Protein AF-A0A2H6B7I2-F1 (afdb_monomer_lite)

Foldseek 3Di:
DDDDPDDDDDDPPDPDPPQPPPHDPDDDDDDLVRLLVVLVVLVVVLVVDDPVCVVVNVVSVVVNVVHDDPVVSVPDDDD

Secondary structure (DSSP, 8-state):
-----------------PPPTTS--------HHHHHHHHHHHHHHHHH--GGGHHHHHHHHHHHTTSPPHHHHHHPPP-

pLDDT: mean 82.2, std 17.7, range [40.84, 97.25]

Structure (mmCIF, N/CA/C/O backbone):
data_AF-A0A2H6B7I2-F1
#
_entry.id   AF-A0A2H6B7I2-F1
#
loop_
_atom_site.group_PDB
_atom_site.id
_atom_site.type_symbol
_atom_site.label_atom_id
_atom_site.label_alt_id
_atom_site.label_comp_id
_atom_site.label_asym_id
_atom_site.label_entity_id
_atom_site.label_seq_id
_atom_site.pdbx_PDB_ins_code
_atom_site.Cartn_x
_atom_site.Cartn_y
_atom_site.Cartn_z
_atom_site.occupancy
_atom_site.B_iso_or_equiv
_atom_site.auth_seq_id
_atom_site.auth_comp_id
_atom_site.auth_asym_id
_atom_site.auth_atom_id
_atom_site.pdbx_PDB_model_num
ATOM 1 N N . MET A 1 1 ? 36.063 -63.495 5.061 1.00 40.84 1 MET A N 1
ATOM 2 C CA . MET A 1 1 ? 36.311 -62.136 5.578 1.00 40.84 1 MET A CA 1
ATOM 3 C C . MET A 1 1 ? 35.393 -61.203 4.813 1.00 40.84 1 MET A C 1
ATOM 5 O O . MET A 1 1 ? 35.668 -60.911 3.658 1.00 40.84 1 MET A O 1
ATOM 9 N N . ALA A 1 2 ? 34.243 -60.890 5.404 1.00 47.28 2 ALA A N 1
ATOM 10 C CA . ALA A 1 2 ? 33.348 -59.847 4.929 1.00 47.28 2 ALA A CA 1
ATOM 11 C C . ALA A 1 2 ? 33.854 -58.523 5.510 1.00 47.28 2 ALA A C 1
ATOM 13 O O . ALA A 1 2 ? 34.143 -58.459 6.704 1.00 47.28 2 ALA A O 1
ATOM 14 N N . SER A 1 3 ? 33.983 -57.502 4.673 1.00 51.56 3 SER A N 1
ATOM 15 C CA . SER A 1 3 ? 34.188 -56.129 5.116 1.00 51.56 3 SER A CA 1
ATOM 16 C C . SER A 1 3 ? 33.023 -55.325 4.567 1.00 51.56 3 SER A C 1
ATOM 18 O O . SER A 1 3 ? 32.942 -55.047 3.375 1.00 51.56 3 SER A O 1
ATOM 20 N N . GLU A 1 4 ? 32.074 -55.067 5.459 1.00 53.41 4 GLU A N 1
ATOM 21 C CA . GLU A 1 4 ? 30.989 -54.116 5.287 1.00 53.41 4 GLU A CA 1
ATOM 22 C C . GLU A 1 4 ? 31.583 -52.716 5.126 1.00 53.41 4 GLU A C 1
ATOM 24 O O . GLU A 1 4 ? 32.114 -52.147 6.077 1.00 53.41 4 GLU A O 1
ATOM 29 N N . GLU A 1 5 ? 31.460 -52.139 3.935 1.00 48.84 5 GLU A N 1
ATOM 30 C CA . GLU A 1 5 ? 31.513 -50.692 3.778 1.00 48.84 5 GLU A CA 1
ATOM 31 C C . GLU A 1 5 ? 30.071 -50.182 3.863 1.00 48.84 5 GLU A C 1
ATOM 33 O O . GLU A 1 5 ? 29.336 -50.102 2.881 1.00 48.84 5 GLU A O 1
ATOM 38 N N . ARG A 1 6 ? 29.614 -49.901 5.087 1.00 56.28 6 ARG A N 1
ATOM 39 C CA . ARG A 1 6 ? 28.465 -49.018 5.286 1.00 56.28 6 ARG A CA 1
ATOM 40 C C . ARG A 1 6 ? 28.977 -47.589 5.167 1.00 56.28 6 ARG A C 1
ATOM 42 O O . ARG A 1 6 ? 29.635 -47.111 6.084 1.00 56.28 6 ARG A O 1
ATOM 49 N N . THR A 1 7 ? 28.624 -46.881 4.099 1.00 50.22 7 THR A N 1
ATOM 50 C CA . THR A 1 7 ? 28.561 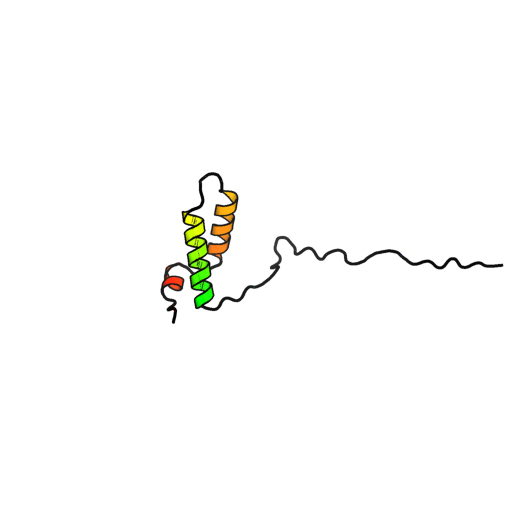-45.411 4.108 1.00 50.22 7 THR A CA 1
ATOM 51 C C . THR A 1 7 ? 27.376 -44.930 3.264 1.00 50.22 7 THR A C 1
ATOM 53 O O . THR A 1 7 ? 27.412 -44.912 2.045 1.00 50.22 7 THR A O 1
ATOM 56 N N . GLN A 1 8 ? 26.305 -44.650 4.013 1.00 54.34 8 GLN A N 1
ATOM 57 C CA . GLN A 1 8 ? 25.268 -43.612 3.904 1.00 54.34 8 GLN A CA 1
ATOM 58 C C . GLN A 1 8 ? 24.671 -43.222 2.529 1.00 54.34 8 GLN A C 1
ATOM 60 O O . GLN A 1 8 ? 25.397 -42.771 1.649 1.00 54.34 8 GLN A O 1
ATOM 65 N N . PRO A 1 9 ? 23.323 -43.244 2.389 1.00 43.91 9 PRO A N 1
ATOM 66 C CA . PRO A 1 9 ? 22.637 -42.536 1.313 1.00 43.91 9 PRO A CA 1
ATOM 67 C C . PRO A 1 9 ? 22.817 -41.028 1.528 1.00 43.91 9 PRO A C 1
ATOM 69 O O . PRO A 1 9 ? 22.347 -40.466 2.520 1.00 43.91 9 PRO A O 1
ATOM 72 N N . GLY A 1 10 ? 23.560 -40.399 0.623 1.00 49.19 10 GLY A N 1
ATOM 73 C CA . GLY A 1 10 ? 23.702 -38.955 0.560 1.00 49.19 10 GLY A CA 1
ATOM 74 C C . GLY A 1 10 ? 22.441 -38.313 -0.013 1.00 49.19 10 GLY A C 1
ATOM 75 O O . GLY A 1 10 ? 22.025 -38.649 -1.113 1.00 49.19 10 GLY A O 1
ATOM 76 N N . GLU A 1 11 ? 21.899 -37.372 0.756 1.00 54.09 11 GLU A N 1
ATOM 77 C CA . GLU A 1 11 ? 21.283 -36.133 0.278 1.00 54.09 11 GLU A CA 1
ATOM 78 C C . GLU A 1 11 ? 20.012 -36.221 -0.590 1.00 54.09 11 GLU A C 1
ATOM 80 O O . GLU A 1 11 ? 20.013 -35.919 -1.775 1.00 54.09 11 GLU A O 1
ATOM 85 N N . GLU A 1 12 ? 18.878 -36.472 0.062 1.00 48.31 12 GLU A N 1
ATOM 86 C CA . GLU A 1 12 ? 17.568 -35.957 -0.376 1.00 48.31 12 GLU A CA 1
ATOM 87 C C . GLU A 1 12 ? 17.082 -34.959 0.697 1.00 48.31 12 GLU A C 1
ATOM 89 O O . GLU A 1 12 ? 16.021 -35.108 1.306 1.00 48.31 12 GLU A O 1
ATOM 94 N N . ARG A 1 13 ? 17.922 -33.974 1.052 1.00 54.25 13 ARG A N 1
ATOM 95 C CA . ARG A 1 13 ? 17.495 -32.871 1.922 1.00 54.25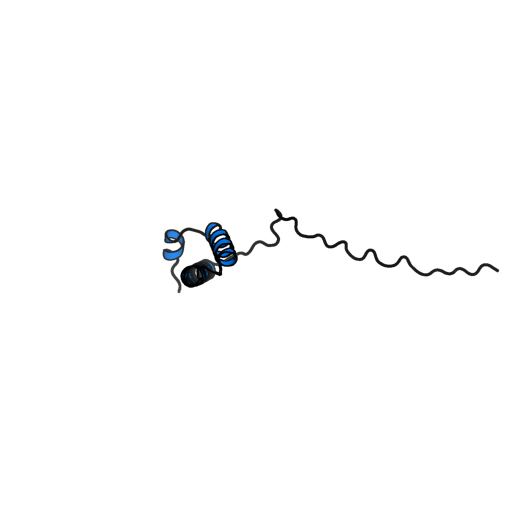 13 ARG A CA 1
ATOM 96 C C . ARG A 1 13 ? 16.670 -31.891 1.098 1.00 54.25 13 ARG A C 1
ATOM 98 O O . ARG A 1 13 ? 17.232 -31.039 0.429 1.00 54.25 13 ARG A O 1
ATOM 105 N N . GLY A 1 14 ? 15.350 -32.019 1.213 1.00 48.09 14 GLY A N 1
ATOM 106 C CA . GLY A 1 14 ? 14.382 -30.967 0.910 1.00 48.09 14 GLY A CA 1
ATOM 107 C C . GLY A 1 14 ? 14.361 -30.543 -0.551 1.00 48.09 14 GLY A C 1
ATOM 108 O O . GLY A 1 14 ? 14.938 -29.519 -0.897 1.00 48.09 14 GLY A O 1
ATOM 109 N N . GLY A 1 15 ? 13.623 -31.284 -1.381 1.00 48.53 15 GLY A N 1
ATOM 110 C CA . GLY A 1 15 ? 13.027 -30.694 -2.575 1.00 48.53 15 GLY A CA 1
ATOM 111 C C . GLY A 1 15 ? 12.187 -29.510 -2.116 1.00 48.53 15 GLY A C 1
ATOM 112 O O . GLY A 1 15 ? 11.154 -29.692 -1.479 1.00 48.53 15 GLY A O 1
ATOM 113 N N . GLU A 1 16 ? 12.730 -28.320 -2.323 1.00 58.78 16 GLU A N 1
ATOM 114 C CA . GLU A 1 16 ? 12.170 -27.039 -1.935 1.00 58.78 16 GLU A CA 1
ATOM 115 C C . GLU A 1 16 ? 10.728 -26.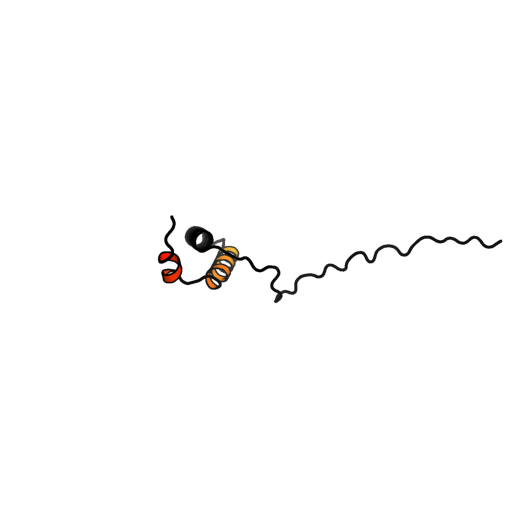997 -2.436 1.00 58.78 16 GLU A C 1
ATOM 117 O O . GLU A 1 16 ? 10.483 -27.048 -3.641 1.00 58.78 16 GLU A O 1
ATOM 122 N N . GLU A 1 17 ? 9.769 -26.987 -1.513 1.00 62.94 17 GLU A N 1
ATOM 123 C CA . GLU A 1 17 ? 8.355 -26.783 -1.808 1.00 62.94 17 GLU A CA 1
ATOM 124 C C . GLU A 1 17 ? 8.217 -25.344 -2.319 1.00 62.94 17 GLU A C 1
ATOM 126 O O . GLU A 1 17 ? 7.956 -24.401 -1.573 1.00 62.94 17 GLU A O 1
ATOM 131 N N . LEU A 1 18 ? 8.560 -25.157 -3.595 1.00 70.62 18 LEU A N 1
ATOM 132 C CA . LEU A 1 18 ? 8.445 -23.900 -4.304 1.00 70.62 18 LEU A CA 1
ATOM 133 C C . LEU A 1 18 ? 6.967 -23.537 -4.275 1.00 70.62 18 LEU A C 1
ATOM 135 O O . LEU A 1 18 ? 6.127 -24.281 -4.779 1.00 70.62 18 LEU A O 1
ATOM 139 N N . ILE A 1 19 ? 6.670 -22.400 -3.657 1.00 72.06 19 ILE A N 1
ATOM 140 C CA . ILE A 1 19 ? 5.335 -21.814 -3.633 1.00 72.06 19 ILE A CA 1
ATOM 141 C C . ILE A 1 19 ? 4.887 -21.699 -5.091 1.00 72.06 19 ILE A C 1
ATOM 143 O O . ILE A 1 19 ? 5.573 -21.058 -5.896 1.00 72.06 19 ILE A O 1
ATOM 147 N N . GLY A 1 20 ? 3.792 -22.376 -5.442 1.00 73.44 20 GLY A N 1
ATOM 148 C CA . GLY A 1 20 ? 3.274 -22.367 -6.800 1.00 73.44 20 GLY A CA 1
ATOM 149 C C . GLY A 1 20 ? 2.948 -20.939 -7.253 1.00 73.44 20 GLY A C 1
ATOM 150 O O . GLY A 1 20 ? 2.688 -20.071 -6.419 1.00 73.44 20 GLY A O 1
ATOM 151 N N . PRO A 1 21 ? 2.933 -20.662 -8.568 1.00 70.50 21 PRO A N 1
ATOM 152 C CA . PRO A 1 21 ? 2.676 -19.316 -9.094 1.00 70.50 21 PRO A CA 1
ATOM 153 C C . PRO A 1 21 ? 1.330 -18.727 -8.637 1.00 70.50 21 PRO A C 1
ATOM 155 O O . PRO A 1 21 ? 1.186 -17.507 -8.577 1.00 70.50 21 PRO A O 1
ATOM 158 N N . ASP A 1 22 ? 0.377 -19.589 -8.279 1.00 74.31 22 ASP A N 1
ATOM 159 C CA . ASP A 1 22 ? -0.955 -19.220 -7.797 1.00 74.31 22 ASP A CA 1
ATOM 160 C C . ASP A 1 22 ? -1.127 -19.398 -6.276 1.00 74.31 22 ASP A C 1
ATOM 162 O O . ASP A 1 22 ? -2.192 -19.097 -5.729 1.00 74.31 22 ASP A O 1
ATOM 166 N N . ASP A 1 23 ? -0.089 -19.858 -5.571 1.00 79.06 23 ASP A N 1
ATOM 167 C CA . ASP A 1 23 ? -0.142 -20.079 -4.131 1.00 79.06 23 ASP A CA 1
ATOM 168 C C . ASP A 1 23 ? 0.172 -18.792 -3.364 1.00 79.06 23 ASP A C 1
ATOM 170 O O . ASP A 1 23 ? 1.122 -18.052 -3.637 1.00 79.06 23 ASP A O 1
ATOM 174 N N . VAL A 1 24 ? -0.630 -18.519 -2.334 1.00 78.44 24 VAL A N 1
ATOM 175 C CA . VAL A 1 24 ? -0.384 -17.383 -1.445 1.00 78.44 24 VAL A CA 1
ATOM 176 C C . VAL A 1 24 ? 0.783 -17.724 -0.524 1.00 78.44 24 VAL A C 1
ATOM 178 O O . VAL A 1 24 ? 0.604 -18.392 0.491 1.00 78.44 24 VAL A O 1
ATOM 181 N N . ALA A 1 25 ? 1.963 -17.195 -0.855 1.00 81.44 25 ALA A N 1
ATOM 182 C CA . ALA A 1 25 ? 3.183 -17.376 -0.069 1.00 81.44 25 ALA A CA 1
ATOM 183 C C . ALA A 1 25 ? 3.034 -16.949 1.398 1.00 81.44 25 ALA A C 1
ATOM 185 O O . ALA A 1 25 ? 3.582 -17.568 2.309 1.00 81.44 25 ALA A O 1
ATOM 186 N N . TYR A 1 26 ? 2.314 -15.849 1.622 1.00 80.69 26 TYR A N 1
ATOM 187 C CA . TYR A 1 26 ? 2.112 -15.266 2.939 1.00 80.69 26 TYR A CA 1
ATOM 188 C C . TYR A 1 26 ? 0.909 -14.318 2.938 1.00 80.69 26 TYR A C 1
ATOM 190 O O . TYR A 1 26 ? 0.658 -13.613 1.957 1.00 80.69 26 TYR A O 1
ATOM 198 N N . ARG A 1 27 ? 0.183 -14.264 4.060 1.00 86.75 27 ARG A N 1
ATOM 199 C CA . ARG A 1 27 ? -0.866 -13.268 4.310 1.00 86.75 27 ARG A CA 1
ATOM 200 C C . ARG A 1 27 ? -0.350 -12.224 5.290 1.00 86.75 27 ARG A C 1
ATOM 202 O O . ARG A 1 27 ? -0.029 -12.552 6.428 1.00 86.75 27 ARG A O 1
ATOM 209 N N . LEU A 1 28 ? -0.316 -10.972 4.845 1.00 90.19 28 LEU A N 1
ATOM 210 C CA . LEU A 1 28 ? 0.072 -9.836 5.670 1.00 90.19 28 LEU A CA 1
ATOM 211 C C . LEU A 1 28 ? -1.167 -9.166 6.266 1.00 90.19 28 LEU A C 1
ATOM 213 O O . LEU A 1 28 ? -1.993 -8.622 5.537 1.00 90.19 28 LEU A O 1
ATOM 217 N N . GLU A 1 29 ? -1.262 -9.169 7.592 1.00 93.62 29 GLU A N 1
ATOM 218 C CA . GLU A 1 29 ? -2.287 -8.423 8.320 1.00 93.62 29 GLU A CA 1
ATOM 219 C C . GLU A 1 29 ? -1.794 -6.996 8.586 1.00 93.62 29 GLU A C 1
ATOM 221 O O . GLU A 1 29 ? -0.697 -6.791 9.111 1.00 93.62 29 GLU A O 1
ATOM 226 N N . LEU A 1 30 ? -2.608 -5.999 8.235 1.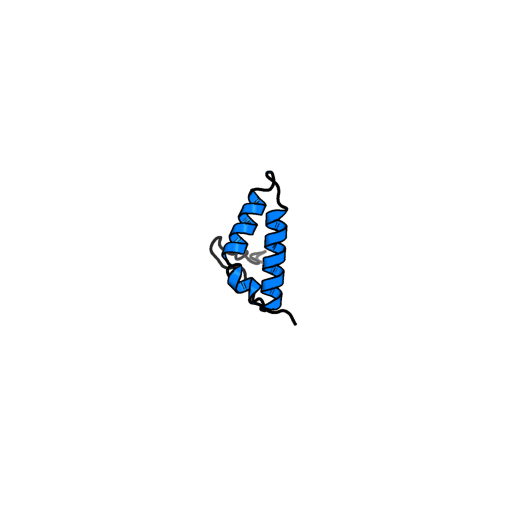00 94.44 30 LEU A N 1
ATOM 227 C CA . LEU A 1 30 ? -2.300 -4.587 8.448 1.00 94.44 30 LEU A CA 1
ATOM 228 C C . LEU A 1 30 ? -3.317 -3.974 9.408 1.00 94.44 30 LEU A C 1
ATOM 230 O O . LEU A 1 30 ? -4.524 -4.023 9.175 1.00 94.44 30 LEU A O 1
ATOM 234 N N . THR A 1 31 ? -2.828 -3.321 10.462 1.00 96.19 31 THR A N 1
ATOM 235 C CA . THR A 1 31 ? -3.678 -2.415 11.249 1.00 96.19 31 THR A CA 1
ATOM 236 C C . THR A 1 31 ? -4.164 -1.253 10.371 1.00 96.19 31 THR A C 1
ATOM 238 O O . THR A 1 31 ? -3.493 -0.909 9.394 1.00 96.19 31 THR A O 1
ATOM 241 N N . PRO A 1 32 ? -5.270 -0.564 10.716 1.00 95.75 32 PRO A N 1
ATOM 242 C CA . PRO A 1 32 ? -5.752 0.567 9.919 1.00 95.75 32 PRO A CA 1
ATOM 243 C C . PRO A 1 32 ? -4.691 1.657 9.699 1.00 95.75 32 PRO A C 1
ATOM 245 O O . PRO A 1 32 ? -4.555 2.186 8.597 1.00 95.75 32 PRO A O 1
ATOM 248 N N . ALA A 1 33 ? -3.893 1.963 10.727 1.00 96.06 33 ALA A N 1
ATOM 249 C CA . ALA A 1 33 ? -2.815 2.942 10.621 1.00 96.06 33 ALA A CA 1
ATOM 250 C C . ALA A 1 33 ? -1.727 2.495 9.631 1.00 96.06 33 ALA A C 1
ATOM 252 O O . ALA A 1 33 ? -1.343 3.269 8.755 1.00 96.06 33 ALA A O 1
ATOM 253 N N . GLN A 1 34 ? -1.277 1.239 9.726 1.00 96.81 34 GLN A N 1
ATOM 254 C CA . GLN A 1 34 ? -0.304 0.674 8.788 1.00 96.81 34 GLN A CA 1
ATOM 255 C C . GLN A 1 34 ? -0.860 0.640 7.366 1.00 96.81 34 GLN A C 1
ATOM 257 O O . GLN A 1 34 ? -0.174 1.068 6.448 1.00 96.81 34 GLN A O 1
ATOM 262 N N . LEU A 1 35 ? -2.117 0.229 7.187 1.00 96.62 35 LEU A N 1
ATOM 263 C CA . LEU A 1 35 ? -2.776 0.201 5.885 1.00 96.62 35 LEU A CA 1
ATOM 264 C C . LEU A 1 35 ? -2.780 1.585 5.224 1.00 96.62 35 LEU A C 1
ATOM 266 O O . LEU A 1 35 ? -2.429 1.709 4.052 1.00 96.62 35 LEU A O 1
ATOM 270 N N . LYS A 1 36 ? -3.113 2.637 5.982 1.00 96.56 36 LYS A N 1
ATOM 271 C CA . LYS A 1 36 ? -3.087 4.013 5.474 1.00 96.56 36 LYS A CA 1
ATOM 272 C C . LYS A 1 36 ? -1.681 4.453 5.069 1.00 96.56 36 LYS A C 1
ATOM 274 O O . LYS A 1 36 ? -1.525 5.068 4.013 1.00 96.56 36 LYS A O 1
ATOM 279 N N . VAL A 1 37 ? -0.671 4.139 5.881 1.00 96.88 37 VAL A N 1
ATOM 280 C CA . VAL A 1 37 ? 0.734 4.457 5.576 1.00 96.88 37 VAL A CA 1
ATOM 281 C C . VAL A 1 37 ? 1.195 3.714 4.323 1.00 96.88 37 VAL A C 1
ATOM 283 O O . VAL A 1 37 ? 1.703 4.347 3.404 1.00 96.88 37 VAL A O 1
ATOM 286 N N . THR A 1 38 ? 0.961 2.403 4.244 1.00 96.69 38 THR A N 1
ATOM 287 C CA . THR A 1 38 ? 1.332 1.565 3.097 1.00 96.69 38 THR A CA 1
ATOM 288 C C . THR A 1 38 ? 0.677 2.053 1.812 1.00 96.69 38 THR A C 1
ATOM 290 O O . THR A 1 38 ? 1.366 2.245 0.815 1.00 96.69 38 THR A O 1
ATOM 293 N N . TRP A 1 39 ? -0.634 2.309 1.832 1.00 97.25 39 TRP A N 1
ATOM 294 C CA . TRP A 1 39 ? -1.344 2.819 0.660 1.00 97.25 39 TRP A CA 1
ATOM 295 C C . TRP A 1 39 ? -0.790 4.172 0.205 1.00 97.25 39 TRP A C 1
ATOM 297 O O . TRP A 1 39 ? -0.552 4.369 -0.983 1.00 97.25 39 TRP A O 1
ATOM 307 N N . THR A 1 40 ? -0.530 5.083 1.150 1.00 96.69 40 THR A N 1
ATOM 308 C CA . THR A 1 40 ? 0.015 6.415 0.842 1.00 96.69 40 THR A CA 1
ATOM 309 C C . THR A 1 40 ? 1.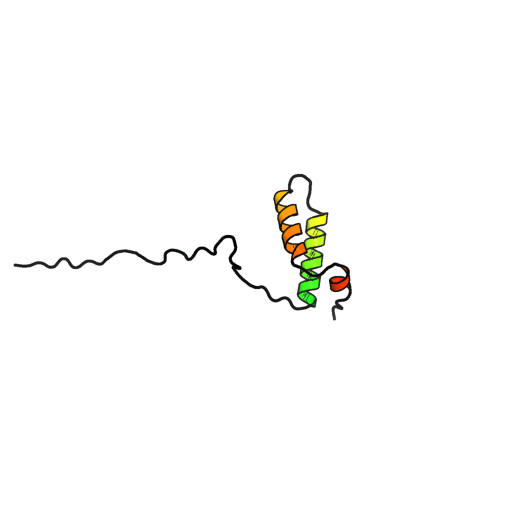407 6.306 0.226 1.00 96.69 40 THR A C 1
ATOM 311 O O . THR A 1 40 ? 1.657 6.915 -0.806 1.00 96.69 40 THR A O 1
ATOM 314 N N . ALA A 1 41 ? 2.287 5.484 0.803 1.00 97.25 41 ALA A N 1
ATOM 315 C CA . ALA A 1 41 ? 3.633 5.270 0.282 1.00 97.25 41 ALA A CA 1
ATOM 316 C C . ALA A 1 41 ? 3.620 4.656 -1.126 1.00 97.25 41 ALA A C 1
ATOM 318 O O . ALA A 1 41 ? 4.352 5.116 -1.995 1.00 97.25 41 ALA A O 1
ATOM 319 N N . LEU A 1 42 ? 2.764 3.657 -1.372 1.00 97.06 42 LEU A N 1
ATOM 320 C CA . LEU A 1 42 ? 2.625 3.038 -2.693 1.00 97.06 42 LEU A CA 1
ATOM 321 C C . LEU A 1 42 ? 2.066 4.011 -3.730 1.00 97.06 42 LEU A C 1
ATOM 323 O O . LEU A 1 42 ? 2.499 3.981 -4.876 1.00 97.06 42 LEU A O 1
ATOM 327 N N . LYS A 1 43 ? 1.124 4.877 -3.343 1.00 95.81 43 LYS A N 1
ATOM 328 C CA . LYS A 1 43 ? 0.614 5.931 -4.222 1.00 95.81 43 LYS A CA 1
ATOM 329 C C . LYS A 1 43 ? 1.683 6.957 -4.572 1.00 95.81 43 LYS A C 1
ATOM 331 O O . LYS A 1 43 ? 1.858 7.225 -5.750 1.00 95.81 43 LYS A O 1
ATOM 336 N N . THR A 1 44 ? 2.420 7.459 -3.582 1.00 96.06 44 THR A N 1
ATOM 337 C CA . THR A 1 44 ? 3.542 8.377 -3.818 1.00 96.06 44 THR A CA 1
ATOM 338 C C . THR A 1 44 ? 4.593 7.739 -4.718 1.00 96.06 44 THR A C 1
ATOM 340 O O . THR A 1 44 ? 4.976 8.345 -5.707 1.00 96.06 44 THR A O 1
ATOM 343 N N . LEU A 1 45 ? 4.979 6.488 -4.445 1.00 95.31 45 LEU A N 1
ATOM 344 C CA . LEU A 1 45 ? 5.898 5.753 -5.310 1.00 95.31 45 LEU A CA 1
ATOM 345 C C . LEU A 1 45 ? 5.358 5.672 -6.741 1.00 95.31 45 LEU A C 1
ATOM 347 O O . LEU A 1 45 ? 6.068 6.021 -7.668 1.00 95.31 45 LEU A O 1
ATOM 351 N N . MET A 1 46 ? 4.106 5.243 -6.923 1.00 94.50 46 MET A N 1
ATOM 352 C CA . MET A 1 46 ? 3.482 5.122 -8.244 1.00 94.50 46 MET A CA 1
ATOM 353 C C . MET A 1 46 ? 3.483 6.443 -9.024 1.00 94.50 46 MET A C 1
ATOM 355 O O . MET A 1 46 ? 3.685 6.419 -10.234 1.00 94.50 46 MET A O 1
ATOM 359 N N . ASP A 1 47 ? 3.225 7.560 -8.342 1.00 93.31 47 ASP A N 1
ATOM 360 C CA . ASP A 1 47 ? 3.188 8.893 -8.948 1.00 93.31 47 ASP A CA 1
ATOM 361 C C . ASP A 1 47 ? 4.599 9.397 -9.321 1.00 93.31 47 ASP A C 1
ATOM 363 O O . ASP A 1 47 ? 4.733 10.182 -10.260 1.00 93.31 47 ASP A O 1
ATOM 367 N N . ASP A 1 48 ? 5.636 8.916 -8.626 1.00 93.31 48 ASP A N 1
ATOM 368 C CA . ASP A 1 48 ? 7.044 9.249 -8.876 1.00 93.31 48 ASP A CA 1
ATOM 369 C C . ASP A 1 48 ? 7.710 8.345 -9.941 1.00 93.31 48 ASP A C 1
ATOM 371 O O . ASP A 1 48 ? 8.755 8.716 -10.482 1.00 93.31 48 ASP A O 1
ATOM 375 N N . LEU A 1 49 ? 7.129 7.177 -10.258 1.00 92.12 49 LEU A N 1
ATOM 376 C CA . LEU A 1 49 ? 7.674 6.236 -11.249 1.00 92.12 49 LEU A CA 1
ATOM 377 C C . LEU A 1 49 ? 7.601 6.800 -12.678 1.00 92.12 49 LEU A C 1
ATOM 379 O O . LEU A 1 49 ? 6.562 7.279 -13.143 1.00 92.12 49 LEU A O 1
ATOM 383 N N . GLY A 1 50 ? 8.717 6.692 -13.400 1.00 82.94 50 GLY A N 1
ATOM 384 C CA . GLY A 1 50 ? 8.876 7.187 -14.767 1.00 82.94 50 GLY A CA 1
ATOM 385 C C . GLY A 1 50 ? 8.475 6.186 -15.857 1.00 82.94 50 GLY A C 1
ATOM 386 O O . GLY A 1 50 ? 8.110 5.039 -15.603 1.00 82.94 50 GLY A O 1
ATOM 387 N N . HIS A 1 51 ? 8.583 6.612 -17.121 1.00 78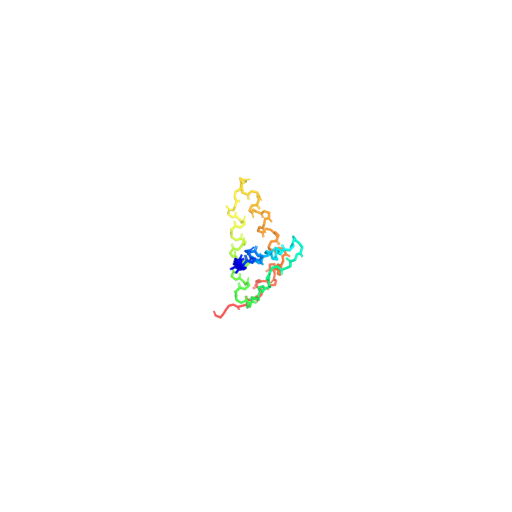.62 51 HIS A N 1
ATOM 388 C CA . HIS A 1 51 ? 8.223 5.780 -18.281 1.00 78.62 51 HIS A CA 1
ATOM 389 C C . HIS A 1 51 ? 9.086 4.517 -18.445 1.00 78.62 51 HIS A C 1
ATOM 391 O O . HIS A 1 51 ? 8.600 3.529 -18.991 1.00 78.62 51 HIS A O 1
ATOM 397 N N . ASP A 1 52 ? 10.334 4.535 -17.971 1.00 85.12 52 ASP A N 1
ATOM 398 C CA . ASP A 1 52 ? 11.257 3.397 -18.079 1.00 85.12 52 ASP A CA 1
ATOM 399 C C . ASP A 1 52 ? 10.999 2.308 -17.017 1.00 85.12 52 ASP A C 1
ATOM 401 O O . ASP A 1 52 ? 11.566 1.221 -17.088 1.00 85.12 52 ASP A O 1
ATOM 405 N N . GLU A 1 53 ? 10.117 2.560 -16.044 1.00 88.69 53 GLU A N 1
ATOM 406 C CA . GLU A 1 53 ? 9.872 1.683 -14.889 1.00 88.69 53 GLU A CA 1
ATOM 407 C C . GLU A 1 53 ? 8.527 0.944 -14.992 1.00 88.69 53 GLU A C 1
ATOM 409 O O . GLU A 1 53 ? 7.876 0.652 -13.986 1.00 88.69 53 GLU A O 1
ATOM 414 N N . HIS A 1 54 ? 8.095 0.634 -16.220 1.00 89.94 54 HIS A N 1
ATOM 415 C CA . HIS A 1 54 ? 6.774 0.064 -16.505 1.00 89.94 54 HIS A CA 1
ATOM 416 C C . HIS A 1 54 ? 6.473 -1.211 -15.698 1.00 89.94 54 HIS A C 1
ATOM 418 O O . HIS A 1 54 ? 5.376 -1.347 -15.157 1.00 89.94 54 HIS A O 1
ATOM 424 N N . ASP A 1 55 ? 7.449 -2.109 -15.556 1.00 92.12 55 ASP A N 1
ATOM 425 C CA . ASP A 1 55 ? 7.274 -3.368 -14.821 1.00 92.12 55 ASP A CA 1
ATOM 426 C C . ASP A 1 55 ? 7.017 -3.120 -13.326 1.00 92.12 55 ASP A C 1
ATOM 428 O O . ASP A 1 55 ? 6.140 -3.733 -12.715 1.00 92.12 55 ASP A O 1
ATOM 432 N N . VAL A 1 56 ? 7.735 -2.162 -12.731 1.00 93.62 56 VAL A N 1
ATOM 433 C CA . VAL A 1 56 ? 7.542 -1.770 -11.326 1.00 93.62 56 VAL A CA 1
ATOM 434 C C . VAL A 1 56 ? 6.187 -1.091 -11.157 1.00 93.62 56 VAL A C 1
ATOM 436 O O . VAL A 1 56 ? 5.450 -1.401 -10.220 1.00 93.62 56 VAL A O 1
ATOM 439 N N . LEU A 1 57 ? 5.828 -0.203 -12.086 1.00 94.81 57 LEU A N 1
ATOM 440 C CA . LEU A 1 57 ? 4.540 0.479 -12.095 1.00 94.81 57 LEU A CA 1
ATOM 441 C C . LEU A 1 57 ? 3.381 -0.522 -12.152 1.00 94.81 57 LEU A C 1
ATOM 443 O O . LEU A 1 57 ? 2.385 -0.364 -11.441 1.00 94.81 57 LEU A O 1
ATOM 447 N N . GLU A 1 58 ? 3.510 -1.567 -12.966 1.00 94.56 58 GLU A N 1
ATOM 448 C CA . GLU A 1 58 ? 2.519 -2.631 -13.061 1.00 94.56 58 GLU A CA 1
ATOM 449 C C . GLU A 1 58 ? 2.388 -3.398 -11.740 1.00 94.56 58 GLU A C 1
ATOM 451 O O . GLU A 1 58 ? 1.273 -3.559 -11.238 1.00 94.56 58 GLU A O 1
ATOM 456 N N . ILE A 1 59 ? 3.504 -3.786 -11.118 1.00 95.19 59 ILE A N 1
ATOM 457 C CA . ILE A 1 59 ? 3.493 -4.465 -9.814 1.00 95.19 59 ILE A CA 1
ATOM 458 C C . ILE A 1 59 ? 2.824 -3.586 -8.751 1.00 95.19 59 ILE A C 1
ATOM 460 O O . ILE A 1 59 ? 1.947 -4.054 -8.023 1.00 95.19 59 ILE A O 1
ATOM 464 N N . VAL A 1 60 ? 3.178 -2.300 -8.674 1.00 95.88 60 VAL A N 1
ATOM 465 C CA . VAL A 1 60 ? 2.577 -1.367 -7.708 1.00 95.88 60 VAL A CA 1
ATOM 466 C C . VAL A 1 60 ? 1.069 -1.244 -7.931 1.00 95.88 60 VAL A C 1
ATOM 468 O O . VAL A 1 60 ? 0.304 -1.281 -6.964 1.00 95.88 60 VAL A O 1
ATOM 471 N N . ARG A 1 61 ? 0.608 -1.182 -9.188 1.00 95.25 61 ARG A N 1
ATOM 472 C CA . ARG A 1 61 ? -0.828 -1.193 -9.518 1.00 95.25 61 ARG A CA 1
ATOM 473 C C . ARG A 1 61 ? -1.512 -2.480 -9.067 1.00 95.25 61 ARG A C 1
ATOM 475 O O . ARG A 1 61 ? -2.588 -2.408 -8.476 1.00 95.25 61 ARG A O 1
ATOM 482 N N . GLN A 1 62 ? -0.895 -3.638 -9.297 1.00 95.50 62 GLN A N 1
ATOM 483 C CA . GLN A 1 62 ? -1.433 -4.927 -8.858 1.00 95.50 62 GLN A CA 1
ATOM 484 C C . GLN A 1 62 ? -1.522 -5.021 -7.329 1.00 95.50 62 GLN A C 1
ATOM 486 O O . GLN A 1 62 ? -2.489 -5.569 -6.802 1.00 95.50 62 GLN A O 1
ATOM 491 N N . VAL A 1 63 ? -0.546 -4.472 -6.599 1.00 94.81 63 VAL A N 1
ATOM 492 C CA . VAL A 1 63 ? -0.590 -4.413 -5.131 1.00 94.81 63 VAL A CA 1
ATOM 493 C C . VAL A 1 63 ? -1.692 -3.463 -4.663 1.00 94.81 63 VAL A C 1
ATOM 495 O O . VAL A 1 63 ? -2.499 -3.851 -3.822 1.00 94.81 63 VAL A O 1
ATOM 498 N N . LEU A 1 64 ? -1.780 -2.252 -5.225 1.00 95.94 64 LEU A N 1
ATOM 499 C CA . LEU A 1 64 ? -2.827 -1.281 -4.887 1.00 95.94 64 LEU A CA 1
ATOM 500 C C . LEU A 1 64 ? -4.236 -1.828 -5.155 1.00 95.94 64 LEU A C 1
ATOM 502 O O . LEU A 1 64 ? -5.140 -1.559 -4.371 1.00 95.94 64 LEU A O 1
ATOM 506 N N . ALA A 1 65 ? -4.418 -2.641 -6.200 1.00 95.69 65 ALA A N 1
ATOM 507 C CA . ALA A 1 65 ? -5.692 -3.294 -6.508 1.00 95.69 65 ALA A CA 1
ATOM 508 C C . ALA A 1 65 ? -6.141 -4.317 -5.444 1.00 95.69 65 ALA A C 1
ATOM 510 O O . ALA A 1 65 ? -7.320 -4.662 -5.389 1.00 95.69 65 ALA A O 1
ATOM 511 N N . LYS A 1 66 ? -5.226 -4.799 -4.592 1.00 92.94 66 LYS A N 1
ATOM 512 C CA . LYS A 1 66 ? -5.541 -5.689 -3.459 1.00 92.94 66 LYS A CA 1
ATOM 513 C C . LYS A 1 66 ? -5.948 -4.918 -2.198 1.00 92.94 66 LYS A C 1
ATOM 515 O O . LYS A 1 66 ? -6.392 -5.538 -1.233 1.00 92.94 66 LYS A O 1
ATOM 520 N N . LEU A 1 67 ? -5.769 -3.596 -2.175 1.00 94.31 67 LEU A N 1
ATOM 521 C CA . LEU A 1 67 ? -6.081 -2.739 -1.031 1.00 94.31 67 LEU A CA 1
ATOM 522 C C . LEU A 1 67 ? -7.453 -2.060 -1.205 1.00 94.31 67 LEU A C 1
ATOM 524 O O . LEU A 1 67 ? -7.943 -1.941 -2.329 1.00 94.31 67 LEU A O 1
ATOM 528 N N . PRO A 1 68 ? -8.080 -1.582 -0.112 1.00 94.62 68 PRO A N 1
ATOM 529 C CA . PRO A 1 68 ? -9.282 -0.761 -0.205 1.00 94.62 68 PRO A CA 1
ATOM 530 C C . PRO A 1 68 ? -9.060 0.510 -1.031 1.00 94.62 68 PRO A C 1
ATOM 532 O O . PRO A 1 68 ? -7.940 1.016 -1.144 1.00 94.62 68 PRO A O 1
ATOM 535 N N . ASP A 1 69 ? -10.154 1.044 -1.571 1.00 92.75 69 ASP A N 1
ATOM 536 C CA . ASP A 1 69 ? -10.117 2.260 -2.374 1.00 92.75 69 ASP A CA 1
ATOM 537 C C . ASP A 1 69 ? -9.674 3.500 -1.578 1.00 92.75 69 ASP A C 1
ATOM 539 O O . ASP A 1 69 ? -9.613 3.533 -0.345 1.00 92.75 69 ASP A O 1
ATOM 543 N N . GLU A 1 70 ? -9.369 4.565 -2.315 1.00 93.19 70 GLU A N 1
ATOM 544 C CA . GLU A 1 70 ? -8.899 5.821 -1.741 1.00 93.19 70 GLU A CA 1
ATOM 545 C C . GLU A 1 70 ? -9.868 6.411 -0.707 1.00 93.19 70 GLU A C 1
ATOM 547 O O . GLU A 1 70 ? -9.433 6.996 0.289 1.00 93.19 70 GLU A O 1
ATOM 552 N N . HIS A 1 71 ? -11.178 6.266 -0.916 1.00 94.50 71 HIS A N 1
ATOM 553 C CA . HIS A 1 71 ? -12.169 6.823 -0.006 1.00 94.50 71 HIS A CA 1
ATOM 554 C C . HIS A 1 71 ? -12.129 6.107 1.348 1.00 94.50 71 HIS A C 1
ATOM 556 O O . HIS A 1 71 ? -12.051 6.763 2.393 1.00 94.50 71 HIS A O 1
ATOM 562 N N . ALA A 1 72 ? -12.089 4.773 1.330 1.00 93.06 72 ALA A N 1
ATOM 563 C CA . ALA A 1 72 ? -11.949 3.943 2.518 1.00 93.06 72 ALA A CA 1
ATOM 564 C C . ALA A 1 72 ? -10.650 4.253 3.278 1.00 93.06 72 ALA A C 1
ATOM 566 O O . ALA A 1 72 ? -10.664 4.421 4.499 1.00 93.06 72 ALA A O 1
ATOM 567 N N . ILE A 1 73 ? -9.532 4.412 2.563 1.00 95.31 73 ILE A N 1
ATOM 568 C CA . ILE A 1 73 ? -8.237 4.743 3.173 1.00 95.31 73 ILE A CA 1
ATOM 569 C C . ILE A 1 73 ? -8.248 6.137 3.810 1.00 95.31 73 ILE A C 1
ATOM 571 O O . ILE A 1 73 ? -7.766 6.322 4.933 1.00 95.31 73 ILE A O 1
ATOM 575 N N . ARG A 1 74 ? -8.818 7.142 3.135 1.00 92.50 74 ARG A N 1
ATOM 576 C CA . ARG A 1 74 ? -8.893 8.516 3.660 1.00 92.50 74 ARG A CA 1
ATOM 577 C C . ARG A 1 74 ? -9.761 8.622 4.914 1.00 92.50 74 ARG A C 1
ATOM 579 O O . ARG A 1 74 ? -9.472 9.471 5.761 1.00 92.50 74 ARG A O 1
ATOM 586 N N . ALA A 1 75 ? -10.771 7.764 5.056 1.00 94.81 75 ALA A N 1
ATOM 587 C CA . ALA A 1 75 ? -11.630 7.712 6.236 1.00 94.81 75 ALA A CA 1
ATOM 588 C C . ALA A 1 75 ? -10.889 7.262 7.511 1.00 94.81 75 ALA A C 1
ATOM 590 O O . ALA A 1 75 ? -11.298 7.625 8.616 1.00 94.81 75 ALA A O 1
ATOM 591 N N . ILE A 1 76 ? -9.773 6.535 7.382 1.00 93.94 76 ILE A N 1
ATOM 592 C CA . ILE A 1 76 ? -8.958 6.107 8.523 1.00 93.94 76 ILE A CA 1
ATOM 593 C C . ILE A 1 76 ? -8.347 7.339 9.205 1.00 93.94 76 ILE A C 1
ATOM 595 O O . ILE A 1 76 ? -7.588 8.105 8.599 1.00 93.94 76 ILE A O 1
ATOM 599 N N . ARG A 1 77 ? -8.655 7.532 10.490 1.00 92.06 77 ARG A N 1
ATOM 600 C CA . ARG A 1 77 ? -8.034 8.555 11.340 1.00 92.06 77 ARG A CA 1
ATOM 601 C C . ARG A 1 77 ? -6.785 7.980 12.000 1.00 92.06 77 ARG A C 1
ATOM 603 O O . ARG A 1 77 ? -6.816 6.862 12.504 1.00 92.06 77 ARG A O 1
ATOM 610 N N . LEU A 1 78 ? -5.700 8.746 11.960 1.00 86.50 78 LEU A N 1
ATOM 611 C CA . LEU A 1 78 ? -4.491 8.440 12.717 1.00 86.50 78 LEU A CA 1
ATOM 612 C C . LEU A 1 78 ? -4.583 9.173 14.067 1.00 86.50 78 LEU A C 1
ATOM 614 O O . LEU A 1 78 ? -5.155 10.268 14.082 1.00 86.50 78 LEU A O 1
ATOM 618 N N . PRO A 1 79 ? -4.118 8.553 15.163 1.00 78.12 79 PRO A N 1
ATOM 619 C CA . PRO A 1 79 ? -4.102 9.168 16.488 1.00 78.12 79 PRO A CA 1
ATOM 620 C C . PRO A 1 79 ? -3.151 10.367 16.570 1.00 78.12 79 PRO A C 1
ATOM 622 O O . PRO A 1 79 ? -2.194 10.427 15.762 1.00 78.12 79 PRO A O 1
#

Sequence (79 aa):
MASEERTQPGEERGGEELIGPDDVAYRLELTPAQLKVTWTALKTLMDDLGHDEHDVLEIVRQVLAKLPDEHAIRAIRLP

Radius of gyration: 23.95 Å; chains: 1; bounding box: 48×71×35 Å